Protein AF-A0A8J6NYZ2-F1 (afdb_monomer_lite)

Radius of gyration: 31.63 Å; chains: 1; bounding box: 78×81×51 Å

Secondary structure (DSSP, 8-state):
------------------------HHHHHHHHHHHHHT-TTSSSSSS-TTTS--HHHHHHHHHHHT--SS-PPPHHHHHHHHHHHHHHHHHHH--------PPPPTT--------GGG--SS-HHHHHHHHHH--

Organism: NCBI:txid2841696

Foldseek 3Di:
DDDDDDDDDDDDDDDDDPDPDDQDPVNVVVVVVVVVVVVVPPPPPPDPCPVQAHPLLNVLVVVVVPDDPPDDDDPVRVVVVQVSVQVNCCRPPVDRDHDDPDDDDPPDDDDDDDDPVPDPPPCVVVVVVCVVPPD

Sequence (135 aa):
MDSRQNDDCLKKKESNQLQEKQCGRREFLSRALKAAALGSAAMVSGCGTGLLGSSEESALKWQEYFKKNYRLMTQEEKDEAVARLERLAKLRKGVDIQMSSTEPVEDVLFGYAFNLTRCEGFMECVAACVKENNL

Structure (mmCIF, N/CA/C/O backbone):
data_AF-A0A8J6NYZ2-F1
#
_entry.id   AF-A0A8J6NYZ2-F1
#
loop_
_atom_site.group_PDB
_atom_site.id
_atom_site.type_symbol
_atom_site.label_atom_id
_atom_site.label_alt_id
_atom_site.label_comp_id
_atom_site.label_asym_id
_atom_site.label_entity_id
_atom_site.label_seq_id
_atom_site.pdbx_PDB_ins_code
_atom_site.Cartn_x
_atom_site.Cartn_y
_atom_site.Cartn_z
_atom_site.occupancy
_atom_site.B_iso_or_equiv
_atom_site.auth_seq_id
_atom_site.auth_comp_id
_atom_site.auth_asym_id
_atom_site.auth_atom_id
_atom_site.pdbx_PDB_model_num
ATOM 1 N N . MET A 1 1 ? -58.633 67.657 -8.405 1.00 38.47 1 MET A N 1
ATOM 2 C CA . MET A 1 1 ? -59.489 67.532 -7.209 1.00 38.47 1 MET A CA 1
ATOM 3 C C . MET A 1 1 ? -58.672 66.731 -6.211 1.00 38.47 1 MET A C 1
ATOM 5 O O . MET A 1 1 ? -58.635 65.517 -6.309 1.00 38.47 1 MET A O 1
ATOM 9 N N . ASP A 1 2 ? -57.684 67.349 -5.570 1.00 27.31 2 ASP A N 1
ATOM 10 C CA . ASP A 1 2 ? -57.829 68.240 -4.403 1.00 27.31 2 ASP A CA 1
ATOM 11 C C . ASP A 1 2 ? -58.521 67.481 -3.255 1.00 27.31 2 ASP A C 1
ATOM 13 O O . ASP A 1 2 ? -59.719 67.223 -3.319 1.00 27.31 2 ASP A O 1
ATOM 17 N N . SER A 1 3 ? -57.733 66.768 -2.448 1.00 30.03 3 SER A N 1
ATOM 18 C CA . SER A 1 3 ? -57.156 67.215 -1.164 1.00 30.03 3 SER A CA 1
ATOM 19 C C . SER A 1 3 ? -58.152 67.147 -0.015 1.00 30.03 3 SER A C 1
ATOM 21 O O . SER A 1 3 ? -59.214 67.757 -0.071 1.00 30.03 3 SER A O 1
ATOM 23 N N . ARG A 1 4 ? -57.755 66.416 1.031 1.00 34.84 4 ARG A N 1
ATOM 24 C CA . ARG A 1 4 ? -57.983 66.633 2.474 1.00 34.84 4 ARG A CA 1
ATOM 25 C C . ARG A 1 4 ? -57.564 65.335 3.177 1.00 34.84 4 ARG A C 1
ATOM 27 O O . ARG A 1 4 ? -58.071 64.288 2.803 1.00 34.84 4 ARG A O 1
ATOM 34 N N . GLN A 1 5 ? -56.687 65.263 4.170 1.00 38.88 5 GLN A N 1
ATOM 35 C CA . GLN A 1 5 ? -55.819 66.172 4.934 1.00 38.88 5 GLN A CA 1
ATOM 36 C C . GLN A 1 5 ? -54.831 65.193 5.618 1.00 38.88 5 GLN A C 1
ATOM 38 O O . GLN A 1 5 ? -55.261 64.151 6.102 1.00 38.88 5 GLN A O 1
ATOM 43 N N . ASN A 1 6 ? -53.526 65.302 5.370 1.00 30.03 6 ASN A N 1
ATOM 44 C CA . ASN A 1 6 ? -52.543 65.974 6.230 1.00 30.03 6 ASN A CA 1
ATOM 45 C C . ASN A 1 6 ? -52.561 65.486 7.682 1.00 30.03 6 ASN A C 1
ATOM 47 O O . ASN A 1 6 ? -53.473 65.831 8.419 1.00 30.03 6 ASN A O 1
ATOM 51 N N . ASP A 1 7 ? -51.490 64.801 8.083 1.00 33.06 7 ASP A N 1
ATOM 52 C CA . ASP A 1 7 ? -50.854 65.113 9.356 1.00 33.06 7 ASP A CA 1
ATOM 53 C C . ASP A 1 7 ? -49.336 65.049 9.210 1.00 33.06 7 ASP A C 1
ATOM 55 O O . ASP A 1 7 ? -48.759 64.226 8.493 1.00 33.06 7 ASP A O 1
ATOM 59 N N . ASP A 1 8 ? -48.740 66.044 9.842 1.00 33.19 8 ASP A N 1
ATOM 60 C CA . ASP A 1 8 ? -47.453 66.620 9.549 1.00 33.19 8 ASP A CA 1
ATOM 61 C C . ASP A 1 8 ? -46.250 65.757 9.930 1.00 33.19 8 ASP A C 1
ATOM 63 O O . ASP A 1 8 ? -46.188 65.028 10.921 1.00 33.19 8 ASP A O 1
ATOM 67 N N . CYS A 1 9 ? -45.220 65.955 9.115 1.00 29.47 9 CYS A N 1
ATOM 68 C CA . CYS A 1 9 ? -43.828 65.690 9.410 1.00 29.47 9 CYS A CA 1
ATOM 69 C C . CYS A 1 9 ? -43.439 66.253 10.791 1.00 29.47 9 CYS A C 1
ATOM 71 O O . CYS A 1 9 ? -43.668 67.429 11.060 1.00 29.47 9 CYS A O 1
ATOM 73 N N . LEU A 1 10 ? -42.783 65.434 11.626 1.00 32.59 10 LEU A N 1
ATOM 74 C CA . LEU A 1 10 ? -41.467 65.698 12.242 1.00 32.59 10 LEU A CA 1
ATOM 75 C C . LEU A 1 10 ? -41.270 64.857 13.518 1.00 32.59 10 LEU A C 1
ATOM 77 O O . LEU A 1 10 ? -41.763 65.217 14.584 1.00 32.59 10 LEU A O 1
ATOM 81 N N . LYS A 1 11 ? -40.433 63.808 13.435 1.00 28.38 11 LYS A N 1
ATOM 82 C CA . LYS A 1 11 ? -39.289 63.560 14.350 1.00 28.38 11 LYS A CA 1
ATOM 83 C C . LYS A 1 11 ? -38.547 62.249 14.017 1.00 28.38 11 LYS A C 1
ATOM 85 O O . LYS A 1 11 ? -38.850 61.185 14.526 1.00 28.38 11 LYS A O 1
ATOM 90 N N . LYS A 1 12 ? -37.537 62.395 13.153 1.00 26.92 12 LYS A N 1
ATOM 91 C CA . LYS A 1 12 ? -36.102 62.168 13.427 1.00 26.92 12 LYS A CA 1
ATOM 92 C C . LYS A 1 12 ? -35.619 60.794 13.973 1.00 26.92 12 LYS A C 1
ATOM 94 O O . LYS A 1 12 ? -35.847 60.490 15.135 1.00 26.92 12 LYS A O 1
ATOM 99 N N . LYS A 1 13 ? -34.709 60.192 13.170 1.00 27.89 13 LYS A N 1
ATOM 100 C CA . LYS A 1 13 ? -33.560 59.291 13.492 1.00 27.89 13 LYS A CA 1
ATOM 101 C C . LYS A 1 13 ? -33.905 57.845 13.903 1.00 27.89 13 LYS A C 1
ATOM 103 O O . LYS A 1 13 ? -34.849 57.629 14.632 1.00 27.89 13 LYS A O 1
ATOM 108 N N . GLU A 1 14 ? -33.180 56.790 13.534 1.00 32.22 14 GLU A N 1
ATOM 109 C CA . GLU A 1 14 ? -31.915 56.610 12.814 1.00 32.22 14 GLU A CA 1
ATOM 110 C C . GLU A 1 14 ? -31.820 55.126 12.393 1.00 32.22 14 GLU A C 1
ATOM 112 O O . GLU A 1 14 ? -32.161 54.233 13.160 1.00 32.22 14 GLU A O 1
ATOM 117 N N . SER A 1 15 ? -31.371 54.905 11.156 1.00 36.25 15 SER A N 1
ATOM 118 C CA . SER A 1 15 ? -30.540 53.797 10.652 1.00 36.25 15 SER A CA 1
ATOM 119 C C . SER A 1 15 ? -30.352 52.513 11.482 1.00 36.25 15 SER A C 1
ATOM 121 O O . SER A 1 15 ? -29.746 52.546 12.550 1.00 36.25 15 SER A O 1
ATOM 123 N N . ASN A 1 16 ? -30.559 51.356 10.840 1.00 33.84 16 ASN A N 1
ATOM 124 C CA . ASN A 1 16 ? -29.466 50.381 10.787 1.00 33.84 16 ASN A CA 1
ATOM 125 C C . ASN A 1 16 ? -29.515 49.506 9.530 1.00 33.84 16 ASN A C 1
ATOM 127 O O . ASN A 1 16 ? -30.456 48.754 9.293 1.00 33.84 16 ASN A O 1
ATOM 131 N N . GLN A 1 17 ? -28.469 49.657 8.722 1.00 37.22 17 GLN A N 1
ATOM 132 C CA . GLN A 1 17 ? -28.178 48.836 7.560 1.00 37.22 17 GLN A CA 1
ATOM 133 C C . GLN A 1 17 ? -27.756 47.438 8.027 1.00 37.22 17 GLN A C 1
ATOM 135 O O . GLN A 1 17 ? -26.953 47.305 8.951 1.00 37.22 17 GLN A O 1
ATOM 140 N N . LEU A 1 18 ? -28.261 46.394 7.373 1.00 39.41 18 LEU A N 1
ATOM 141 C CA . LEU A 1 18 ? -27.762 45.032 7.545 1.00 39.41 18 LEU A CA 1
ATOM 142 C C . LEU A 1 18 ? -26.363 44.941 6.915 1.00 39.41 18 LEU A C 1
ATOM 144 O O . LEU A 1 18 ? -26.209 44.705 5.722 1.00 39.41 18 LEU A O 1
ATOM 148 N N . GLN A 1 19 ? -25.338 45.187 7.732 1.00 42.34 19 GLN A N 1
ATOM 149 C CA . GLN A 1 19 ? -23.939 44.917 7.409 1.00 42.34 19 GLN A CA 1
ATOM 150 C C . GLN A 1 19 ? -23.722 43.400 7.310 1.00 42.34 19 GLN A C 1
ATOM 152 O O . GLN A 1 19 ? -23.627 42.714 8.331 1.00 42.34 19 GLN A O 1
ATOM 157 N N . GLU A 1 20 ? -23.574 42.875 6.094 1.00 48.03 20 GLU A N 1
ATOM 158 C CA . GLU A 1 20 ? -22.924 41.581 5.879 1.00 48.03 20 GLU A CA 1
ATOM 159 C C . GLU A 1 20 ? -21.451 41.688 6.297 1.00 48.03 20 GLU A C 1
ATOM 161 O O . GLU A 1 20 ? -20.596 42.192 5.568 1.00 48.03 20 GLU A O 1
ATOM 166 N N . LYS A 1 21 ? -21.138 41.247 7.518 1.00 50.91 21 LYS A N 1
ATOM 167 C CA . LYS A 1 21 ? -19.751 41.105 7.969 1.00 50.91 21 LYS A CA 1
ATOM 168 C C . LYS A 1 21 ? -19.186 39.781 7.462 1.00 50.91 21 LYS A C 1
ATOM 170 O O . LYS A 1 21 ? -19.730 38.718 7.756 1.00 50.91 21 LYS A O 1
ATOM 175 N N . GLN A 1 22 ? -18.059 39.849 6.754 1.00 55.16 22 GLN A N 1
ATOM 176 C CA . GLN A 1 22 ? -17.266 38.676 6.389 1.00 55.16 22 GLN A CA 1
ATOM 177 C C . GLN A 1 22 ? -16.839 37.927 7.659 1.00 55.16 22 GLN A C 1
ATOM 179 O O . GLN A 1 22 ? -16.058 38.432 8.462 1.00 55.16 22 GLN A O 1
ATOM 184 N N . CYS A 1 23 ? -17.368 36.720 7.856 1.00 58.25 23 CYS A N 1
ATOM 185 C CA . CYS A 1 23 ? -17.016 35.877 8.991 1.00 58.25 23 CYS A CA 1
ATOM 186 C C . CYS A 1 23 ? -15.705 35.136 8.698 1.00 58.25 23 CYS A C 1
ATOM 188 O O . CYS A 1 23 ? -15.638 34.284 7.811 1.00 58.25 23 CYS A O 1
ATOM 190 N N . GLY A 1 24 ? -14.647 35.445 9.449 1.00 65.31 24 GLY A N 1
ATOM 191 C CA . GLY A 1 24 ? -13.383 34.714 9.360 1.00 65.31 24 GLY A CA 1
ATOM 192 C C . GLY A 1 24 ? -13.495 33.300 9.944 1.00 65.31 24 GLY A C 1
ATOM 193 O O . GLY A 1 24 ? -14.227 33.073 10.906 1.00 65.31 24 GLY A O 1
ATOM 194 N N . ARG A 1 25 ? -12.705 32.342 9.430 1.00 71.94 25 ARG A N 1
ATOM 195 C CA . ARG A 1 25 ? -12.670 30.933 9.902 1.00 71.94 25 ARG A CA 1
ATOM 196 C C . ARG A 1 25 ? -12.588 30.794 11.426 1.00 71.94 25 ARG A C 1
ATOM 198 O O . ARG A 1 25 ? -13.240 29.938 12.010 1.00 71.94 25 ARG A O 1
ATOM 205 N N . ARG A 1 26 ? -11.802 31.651 12.078 1.00 73.50 26 ARG A N 1
ATOM 206 C CA . ARG A 1 26 ? -11.618 31.651 13.537 1.00 73.50 26 ARG A CA 1
ATOM 207 C C . ARG A 1 26 ? -12.883 32.068 14.285 1.00 73.50 26 ARG A C 1
ATOM 209 O O . ARG A 1 26 ? -13.182 31.522 15.342 1.00 73.50 26 ARG A O 1
ATOM 216 N N . GLU A 1 27 ? -13.627 33.014 13.727 1.00 75.06 27 GLU A N 1
ATOM 217 C CA . GLU A 1 27 ? -14.875 33.514 14.294 1.00 75.06 27 GLU A CA 1
ATOM 218 C C . GLU A 1 27 ? -16.016 32.526 14.045 1.00 75.06 27 GLU A C 1
ATOM 220 O O . GLU A 1 27 ? -16.810 32.281 14.947 1.00 75.06 27 GLU A O 1
ATOM 225 N N . PHE A 1 28 ? -16.022 31.858 12.886 1.00 78.94 28 PHE A N 1
ATOM 226 C CA . PHE A 1 28 ? -16.913 30.732 12.610 1.00 78.94 28 PHE A CA 1
ATOM 227 C C . PHE A 1 28 ? -16.700 29.586 13.607 1.00 78.94 28 PHE A C 1
ATOM 229 O O . PHE A 1 28 ? -17.651 29.170 14.260 1.00 78.94 28 PHE A O 1
ATOM 236 N N . LEU A 1 29 ? -15.455 29.130 13.802 1.00 80.56 29 LEU A N 1
ATOM 237 C CA . LEU A 1 29 ? -15.134 28.076 14.775 1.00 80.56 29 LEU A CA 1
ATOM 238 C C . LEU A 1 29 ? -15.460 28.504 16.211 1.00 80.56 29 LEU A C 1
ATOM 240 O O . LEU A 1 29 ? -16.008 27.720 16.979 1.00 80.56 29 LEU A O 1
ATOM 244 N N . SER A 1 30 ? -15.194 29.765 16.562 1.00 72.75 30 SER A N 1
ATOM 245 C CA . SER A 1 30 ? -15.538 30.307 17.882 1.00 72.75 30 SER A CA 1
ATOM 246 C C . SER A 1 30 ? -17.051 30.380 18.102 1.00 72.75 30 SER A C 1
ATOM 248 O O . SER A 1 30 ? -17.521 30.142 19.211 1.00 72.75 30 SER A O 1
ATOM 250 N N . ARG A 1 31 ? -17.834 30.696 17.064 1.00 69.94 31 ARG A N 1
ATOM 251 C CA . ARG A 1 31 ? -19.304 30.708 17.122 1.00 69.94 31 ARG A CA 1
ATOM 252 C C . ARG A 1 31 ? -19.881 29.293 17.140 1.00 69.94 31 ARG A C 1
ATOM 254 O O . ARG A 1 31 ? -20.794 29.046 17.919 1.00 69.94 31 ARG A O 1
ATOM 261 N N . ALA A 1 32 ? -19.316 28.365 16.370 1.00 69.94 32 ALA A N 1
ATOM 262 C CA . ALA A 1 32 ? -19.697 26.953 16.369 1.00 69.94 32 ALA A CA 1
ATOM 263 C C . ALA A 1 32 ? -19.439 26.295 17.735 1.00 69.94 32 ALA A C 1
ATOM 265 O O . ALA A 1 32 ? -20.311 25.615 18.269 1.00 69.94 32 ALA A O 1
ATOM 266 N N . LEU A 1 33 ? -18.287 26.575 18.355 1.00 65.94 33 LEU A N 1
ATOM 267 C CA . LEU A 1 33 ? -17.950 26.079 19.692 1.00 65.94 33 LEU A CA 1
ATOM 268 C C . LEU A 1 33 ? -18.889 26.642 20.772 1.00 65.94 33 LEU A C 1
ATOM 270 O O . LEU A 1 33 ? -19.321 25.919 21.666 1.00 65.94 33 LEU A O 1
ATOM 274 N N . LYS A 1 34 ? -19.255 27.925 20.665 1.00 61.72 34 LYS A N 1
ATOM 275 C CA . LYS A 1 34 ? -20.223 28.564 21.571 1.00 61.72 34 LYS A CA 1
ATOM 276 C C . LYS A 1 34 ? -21.648 28.034 21.383 1.00 61.72 34 LYS A C 1
ATOM 278 O O . LYS A 1 34 ? -22.370 27.907 22.365 1.00 61.72 34 LYS A O 1
ATOM 283 N N . ALA A 1 35 ? -22.042 27.692 20.156 1.00 60.94 35 ALA A N 1
ATOM 284 C CA . ALA A 1 35 ? -23.330 27.059 19.875 1.00 60.94 35 ALA A CA 1
ATOM 285 C C . ALA A 1 35 ? -23.397 25.620 20.419 1.00 60.94 35 ALA A C 1
ATOM 287 O O . ALA A 1 35 ? -24.426 25.221 20.958 1.00 60.94 35 ALA A O 1
ATOM 288 N N . ALA A 1 36 ? -22.290 24.871 20.367 1.00 60.16 36 ALA A N 1
ATOM 289 C CA . ALA A 1 36 ? -22.203 23.531 20.951 1.00 60.16 36 ALA A CA 1
ATOM 290 C C . ALA A 1 36 ? -22.344 23.539 22.487 1.00 60.16 36 ALA A C 1
ATOM 292 O O . ALA A 1 36 ? -22.965 22.642 23.051 1.00 60.16 36 ALA A O 1
ATOM 293 N N . ALA A 1 37 ? -21.842 24.578 23.165 1.00 56.34 37 ALA A N 1
ATOM 294 C CA . ALA A 1 37 ? -21.937 24.711 24.622 1.00 56.34 37 ALA A CA 1
ATOM 295 C C . ALA A 1 37 ? -23.372 24.952 25.140 1.00 56.34 37 ALA A C 1
ATOM 297 O O . ALA A 1 37 ? -23.666 24.629 26.287 1.00 56.34 37 ALA A O 1
ATOM 298 N N . LEU A 1 38 ? -24.269 25.489 24.302 1.00 54.38 38 LEU A N 1
ATOM 299 C CA . LEU A 1 38 ? -25.688 25.708 24.626 1.00 54.38 38 LEU A CA 1
ATOM 300 C C . LEU A 1 38 ? -26.608 24.598 24.077 1.00 54.38 38 LEU A C 1
ATOM 302 O O . LEU A 1 38 ? -27.816 24.640 24.289 1.00 54.38 38 LEU A O 1
ATOM 306 N N . GLY A 1 39 ? -26.046 23.614 23.366 1.00 51.06 39 GLY A N 1
ATOM 307 C CA . GLY A 1 39 ? -26.768 22.557 22.651 1.00 51.06 39 GLY A CA 1
ATOM 308 C C . GLY A 1 39 ? -26.541 21.146 23.197 1.00 51.06 39 GLY A C 1
ATOM 309 O O . GLY A 1 39 ? -26.799 20.170 22.496 1.00 51.06 39 GLY A O 1
ATOM 310 N N . SER A 1 40 ? -26.075 20.999 24.438 1.00 49.75 40 SER A N 1
ATOM 311 C CA . SER A 1 40 ? -25.763 19.701 25.057 1.00 49.75 40 SER A CA 1
ATOM 312 C C . SER A 1 40 ? -26.985 18.832 25.408 1.00 49.75 40 SER A C 1
ATOM 314 O O . SER A 1 40 ? -26.825 17.796 26.044 1.00 49.75 40 SER A O 1
ATOM 316 N N . ALA A 1 41 ? -28.192 19.191 24.953 1.00 49.62 41 ALA A N 1
ATOM 317 C CA . ALA A 1 41 ? -29.401 18.376 25.110 1.00 49.62 41 ALA A CA 1
ATOM 318 C C . ALA A 1 41 ? -29.902 17.707 23.809 1.00 49.62 41 ALA A C 1
ATOM 320 O O . ALA A 1 41 ? -30.827 16.904 23.873 1.00 49.62 41 ALA A O 1
ATOM 321 N N . ALA A 1 42 ? -29.309 17.980 22.638 1.00 52.34 42 ALA A N 1
ATOM 322 C CA . ALA A 1 42 ? -29.804 17.454 21.352 1.00 52.34 42 ALA A CA 1
ATOM 323 C C . ALA A 1 42 ? -28.738 16.733 20.506 1.00 52.34 42 ALA A C 1
ATOM 325 O O . ALA A 1 42 ? -28.840 16.679 19.284 1.00 52.34 42 ALA A O 1
ATOM 326 N N . MET A 1 43 ? -27.721 16.147 21.139 1.00 52.62 43 MET A N 1
ATOM 327 C CA . MET A 1 43 ? -26.702 15.334 20.458 1.00 52.62 43 MET A CA 1
ATOM 328 C C . MET A 1 43 ? -26.794 13.852 20.837 1.00 52.62 43 MET A C 1
ATOM 330 O O . MET A 1 43 ? -25.796 13.226 21.160 1.00 52.62 43 MET A O 1
ATOM 334 N N . VAL A 1 44 ? -27.998 13.276 20.831 1.00 51.91 44 VAL A N 1
ATOM 335 C CA . VAL A 1 44 ? -28.159 11.806 20.908 1.00 51.91 44 VAL A CA 1
ATOM 336 C C . VAL A 1 44 ? -29.106 11.256 19.829 1.00 51.91 44 VAL A C 1
ATOM 338 O O . VAL A 1 44 ? -29.149 10.054 19.609 1.00 51.91 44 VAL A O 1
ATOM 341 N N . SER A 1 45 ? -29.807 12.095 19.060 1.00 52.75 45 SER A N 1
ATOM 342 C CA . SER A 1 45 ? -30.855 11.631 18.132 1.00 52.75 45 SER A CA 1
ATOM 343 C C . SER A 1 45 ? -30.604 11.929 16.648 1.00 52.75 45 SER A C 1
ATOM 345 O O . SER A 1 45 ? -31.549 11.954 15.865 1.00 52.75 45 SER A O 1
ATOM 347 N N . GLY A 1 46 ? -29.354 12.156 16.229 1.00 47.94 46 GLY A N 1
ATOM 348 C CA . GLY A 1 46 ? -29.095 12.762 14.917 1.00 47.94 46 GLY A CA 1
ATOM 349 C C . GLY A 1 46 ? -27.854 12.303 14.164 1.00 47.94 46 GLY A C 1
ATOM 350 O O . GLY A 1 46 ? -27.260 13.120 13.478 1.00 47.94 46 GLY A O 1
ATOM 351 N N . CYS A 1 47 ? -27.443 11.043 14.279 1.00 45.75 47 CYS A N 1
ATOM 352 C CA . CYS A 1 47 ? -26.705 10.335 13.228 1.00 45.75 47 CYS A CA 1
ATOM 353 C C . CYS A 1 47 ? -26.829 8.851 13.538 1.00 45.75 47 CYS A C 1
ATOM 355 O O . CYS A 1 47 ? -26.268 8.368 14.519 1.00 45.75 47 CYS A O 1
ATOM 357 N N . GLY A 1 48 ? -27.620 8.145 12.732 1.00 44.12 48 GLY A N 1
ATOM 358 C CA . GLY A 1 48 ? -27.719 6.700 12.825 1.00 44.12 48 GLY A CA 1
ATOM 359 C C . GLY A 1 48 ? -26.327 6.077 12.828 1.00 44.12 48 GLY A C 1
ATOM 360 O O . GLY A 1 48 ? -25.403 6.554 12.165 1.00 44.12 48 GLY A O 1
ATOM 361 N N . THR A 1 49 ? -26.221 4.960 13.525 1.00 48.72 49 THR A N 1
ATOM 362 C CA . THR A 1 49 ? -25.112 3.999 13.519 1.00 48.72 49 THR A CA 1
ATOM 363 C C . THR A 1 49 ? -24.741 3.457 12.123 1.00 48.72 49 THR A C 1
ATOM 365 O O . THR A 1 49 ? -24.034 2.463 12.026 1.00 48.72 49 THR A O 1
ATOM 368 N N . GLY A 1 50 ? -25.224 4.083 11.043 1.00 47.88 50 GLY A N 1
ATOM 369 C CA . GLY A 1 50 ? -24.918 3.774 9.651 1.00 47.88 50 GLY A CA 1
ATOM 370 C C . GLY A 1 50 ? -24.221 4.896 8.870 1.00 47.88 50 GLY A C 1
ATOM 371 O O . GLY A 1 50 ? -23.879 4.662 7.716 1.00 47.88 50 GLY A O 1
ATOM 372 N N . LEU A 1 51 ? -23.999 6.098 9.435 1.00 50.47 51 LEU A N 1
ATOM 373 C CA . LEU A 1 51 ? -23.180 7.129 8.758 1.00 50.47 51 LEU A CA 1
ATOM 374 C C . LEU A 1 51 ? -21.678 6.956 9.040 1.00 50.47 51 LEU A C 1
ATOM 376 O O . LEU A 1 51 ? -20.829 7.245 8.199 1.00 50.47 51 LEU A O 1
ATOM 380 N N . LEU A 1 52 ? -21.358 6.442 10.222 1.00 54.09 52 LEU A N 1
ATOM 381 C CA . LEU A 1 52 ? -20.077 5.823 10.527 1.00 54.09 52 LEU A CA 1
ATOM 382 C C . LEU A 1 52 ? -20.318 4.328 10.326 1.00 54.09 52 LEU A C 1
ATOM 384 O O . LEU A 1 52 ? -21.329 3.828 10.811 1.00 54.09 52 LEU A O 1
ATOM 388 N N . GLY A 1 53 ? -19.466 3.632 9.576 1.00 56.53 53 GLY A N 1
ATOM 389 C CA . GLY A 1 53 ? -19.570 2.177 9.421 1.00 56.53 53 GLY A CA 1
ATOM 390 C C . GLY A 1 53 ? -19.568 1.455 10.774 1.00 56.53 53 GLY A C 1
ATOM 391 O O . GLY A 1 53 ? -19.503 2.088 11.831 1.00 56.53 53 GLY A O 1
ATOM 392 N N . SER A 1 54 ? -19.599 0.119 10.770 1.00 69.06 54 SER A N 1
ATOM 393 C CA . SER A 1 54 ? -19.531 -0.649 12.023 1.00 69.06 54 SER A CA 1
ATOM 394 C C . SER A 1 54 ? -18.402 -0.131 12.935 1.00 69.06 54 SER A C 1
ATOM 396 O O . SER A 1 54 ? -17.403 0.426 12.460 1.00 69.06 54 SER A O 1
ATOM 398 N N . SER A 1 55 ? -18.543 -0.290 14.258 1.00 79.75 55 SER A N 1
ATOM 399 C CA . SER A 1 55 ? -17.511 0.176 15.203 1.00 79.75 55 SER A CA 1
ATOM 400 C C . SER A 1 55 ? -16.115 -0.345 14.832 1.00 79.75 55 SER A C 1
ATOM 402 O O . SER A 1 55 ? -15.120 0.343 15.051 1.00 79.75 55 SER A O 1
ATOM 404 N N . GLU A 1 56 ? -16.052 -1.537 14.241 1.00 84.50 56 GLU A N 1
ATOM 405 C CA . GLU A 1 56 ? -14.836 -2.139 13.707 1.00 84.50 56 GLU A CA 1
ATOM 406 C C . GLU A 1 56 ? -14.323 -1.427 12.445 1.00 84.50 56 GLU A C 1
ATOM 408 O O . GLU A 1 56 ? -13.158 -1.036 12.402 1.00 84.50 56 GLU A O 1
ATOM 413 N N . GLU A 1 57 ? -15.170 -1.190 11.434 1.00 83.06 57 GLU A N 1
ATOM 414 C CA . GLU A 1 57 ? -14.760 -0.494 10.202 1.00 83.06 57 GLU A CA 1
ATOM 415 C C . GLU A 1 57 ? -14.186 0.895 10.513 1.00 83.06 57 GLU A C 1
ATOM 417 O O . GLU A 1 57 ? -13.166 1.314 9.955 1.00 83.06 57 GLU A O 1
ATOM 422 N N . SER A 1 58 ? -14.830 1.596 11.444 1.00 83.62 58 SER A N 1
ATOM 423 C CA . SER A 1 58 ? -14.421 2.922 11.896 1.00 83.62 58 SER A CA 1
ATOM 424 C C . SER A 1 58 ? -13.047 2.894 12.574 1.00 83.62 58 SER A C 1
ATOM 426 O O . SER A 1 58 ? -12.209 3.752 12.293 1.00 83.62 58 SER A O 1
ATOM 428 N N . ALA A 1 59 ? -12.777 1.890 13.415 1.00 84.06 59 ALA A N 1
ATOM 429 C CA . ALA A 1 59 ? -11.479 1.711 14.062 1.00 84.06 59 ALA A CA 1
ATOM 430 C C . ALA A 1 59 ? -10.364 1.407 13.046 1.00 84.06 59 ALA A C 1
ATOM 432 O O . ALA A 1 59 ? -9.294 2.017 13.096 1.00 84.06 59 ALA A O 1
ATOM 433 N N . LEU A 1 60 ? -10.627 0.527 12.074 1.00 85.00 60 LEU A N 1
ATOM 434 C CA . LEU A 1 60 ? -9.659 0.177 11.028 1.00 85.00 60 LEU A CA 1
ATOM 435 C C . LEU A 1 60 ? -9.348 1.374 10.113 1.00 85.00 60 LEU A C 1
ATOM 437 O O . LEU A 1 60 ? -8.189 1.599 9.760 1.00 85.00 60 LEU A O 1
ATOM 441 N N . LYS A 1 61 ? -10.353 2.194 9.776 1.00 82.44 61 LYS A N 1
ATOM 442 C CA . LYS A 1 61 ? -10.158 3.457 9.040 1.00 82.44 61 LYS A CA 1
ATOM 443 C C . LYS A 1 61 ? -9.314 4.463 9.815 1.00 82.44 61 LYS A C 1
ATOM 445 O O . LYS A 1 61 ? -8.445 5.105 9.228 1.00 82.44 61 LYS A O 1
ATOM 450 N N . TRP A 1 62 ? -9.542 4.589 11.120 1.00 82.94 62 TRP A N 1
ATOM 451 C CA . TRP A 1 62 ? -8.737 5.460 11.975 1.00 82.94 62 TRP A CA 1
ATOM 452 C C . TRP A 1 62 ? -7.261 5.053 11.990 1.00 82.94 62 TRP A C 1
ATOM 454 O O . TRP A 1 62 ? -6.387 5.914 11.892 1.00 82.94 62 TRP A O 1
ATOM 464 N N . GLN A 1 63 ? -6.975 3.750 12.033 1.00 79.88 63 GLN A N 1
ATOM 465 C CA . GLN A 1 63 ? -5.604 3.249 11.925 1.00 79.88 63 GLN A CA 1
ATOM 466 C C . GLN A 1 63 ? -4.965 3.552 10.559 1.00 79.88 63 GLN A C 1
ATOM 468 O O . GLN A 1 63 ? -3.750 3.728 10.479 1.00 79.88 63 GLN A O 1
ATOM 473 N N . GLU A 1 64 ? -5.738 3.585 9.468 1.00 79.38 64 GLU A N 1
ATOM 474 C CA . GLU A 1 64 ? -5.225 3.957 8.138 1.00 79.38 64 GLU A CA 1
ATOM 475 C C . GLU A 1 64 ? -4.880 5.447 8.084 1.00 79.38 64 GLU A C 1
ATOM 477 O O . GLU A 1 64 ? -3.808 5.819 7.615 1.00 79.38 64 GLU A O 1
ATOM 482 N N . TYR A 1 65 ? -5.753 6.298 8.626 1.00 80.00 65 TYR A N 1
ATOM 483 C CA . TYR A 1 65 ? -5.568 7.749 8.615 1.00 80.00 65 TYR A CA 1
ATOM 484 C C . TYR A 1 65 ? -4.295 8.199 9.351 1.00 80.00 65 TYR A C 1
ATOM 486 O O . TYR A 1 65 ? -3.615 9.120 8.908 1.00 80.00 65 TYR A O 1
ATOM 494 N N . PHE A 1 66 ? -3.948 7.532 10.456 1.00 77.44 66 PHE A N 1
ATOM 495 C CA . PHE A 1 66 ? -2.745 7.831 11.241 1.00 77.44 66 PHE A CA 1
ATOM 496 C C . PHE A 1 66 ? -1.492 7.066 10.804 1.00 77.44 66 PHE A C 1
ATOM 498 O O . PHE A 1 66 ? -0.478 7.087 11.512 1.00 77.44 66 PHE A O 1
ATOM 505 N N . LYS A 1 67 ? -1.522 6.391 9.652 1.00 74.44 67 LYS A N 1
ATOM 506 C CA . LYS A 1 67 ? -0.324 5.757 9.105 1.00 74.44 67 LYS A CA 1
ATOM 507 C C . LYS A 1 67 ? 0.781 6.815 8.957 1.00 74.44 67 LYS A C 1
ATOM 509 O O . LYS A 1 67 ? 0.582 7.865 8.352 1.00 74.44 67 LYS A O 1
ATOM 514 N N . LYS A 1 68 ? 1.941 6.555 9.573 1.00 68.00 68 LYS A N 1
ATOM 515 C CA . LYS A 1 68 ? 3.107 7.457 9.537 1.00 68.00 68 LYS A CA 1
ATOM 516 C C . LYS A 1 68 ? 3.630 7.619 8.096 1.00 68.00 68 LYS A C 1
ATOM 518 O O . LYS A 1 68 ? 3.320 6.798 7.235 1.00 68.00 68 LYS A O 1
ATOM 523 N N . ASN A 1 69 ? 4.447 8.657 7.871 1.00 63.50 69 ASN A N 1
ATOM 524 C CA . ASN A 1 69 ? 5.177 8.925 6.617 1.00 63.50 69 ASN A CA 1
ATOM 525 C C . ASN A 1 69 ? 5.833 7.664 6.025 1.00 63.50 69 ASN A C 1
ATOM 527 O O . ASN A 1 69 ? 6.102 6.722 6.770 1.00 63.50 69 ASN A O 1
ATOM 531 N N . TYR A 1 70 ? 6.145 7.693 4.719 1.00 68.88 70 TYR A N 1
ATOM 532 C CA . TYR A 1 70 ? 6.855 6.632 3.992 1.00 68.88 70 TYR A CA 1
ATOM 533 C C . TYR A 1 70 ? 8.117 6.186 4.746 1.00 68.88 70 TYR A C 1
ATOM 535 O O . TYR A 1 70 ? 9.184 6.783 4.629 1.00 68.88 70 TYR A O 1
ATOM 543 N N . ARG A 1 71 ? 7.964 5.139 5.552 1.00 85.00 71 ARG A N 1
ATOM 544 C CA . ARG A 1 71 ? 9.018 4.455 6.291 1.00 85.00 71 ARG A CA 1
ATOM 545 C C . ARG A 1 71 ? 8.953 2.984 5.932 1.00 85.00 71 ARG A C 1
ATOM 547 O O . ARG A 1 71 ? 7.879 2.478 5.597 1.00 85.00 71 ARG A O 1
ATOM 554 N N . LEU A 1 72 ? 10.087 2.308 6.042 1.00 85.25 72 LEU A N 1
ATOM 555 C CA . LEU A 1 72 ? 10.112 0.862 5.907 1.00 85.25 72 LEU A CA 1
ATOM 556 C C . LEU A 1 72 ? 9.291 0.239 7.046 1.00 85.25 72 LEU A C 1
ATOM 558 O O . LEU A 1 72 ? 9.435 0.634 8.206 1.00 85.25 72 LEU A O 1
ATOM 562 N N . MET A 1 73 ? 8.395 -0.677 6.684 1.00 89.50 73 MET A N 1
ATOM 563 C CA . MET A 1 73 ? 7.592 -1.444 7.635 1.00 89.50 73 MET A CA 1
ATOM 564 C C . MET A 1 73 ? 8.362 -2.694 8.059 1.00 89.50 73 MET A C 1
ATOM 566 O O . MET A 1 73 ? 9.018 -3.316 7.217 1.00 89.50 73 MET A O 1
ATOM 570 N N . THR A 1 74 ? 8.262 -3.070 9.334 1.00 92.75 74 THR A N 1
ATOM 571 C CA . THR A 1 74 ? 8.710 -4.39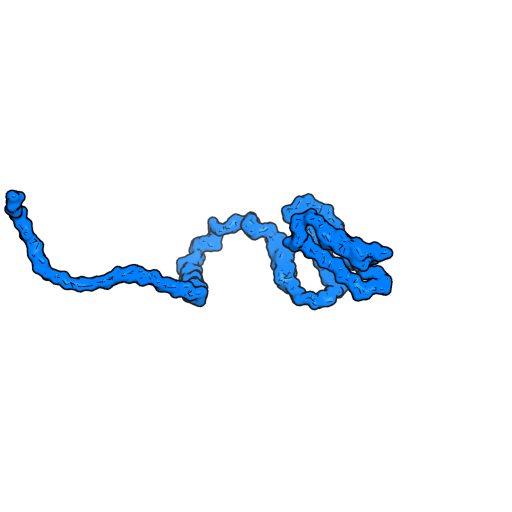7 9.790 1.00 92.75 74 THR A CA 1
ATOM 572 C C . THR A 1 74 ? 7.807 -5.490 9.213 1.00 92.75 74 THR A C 1
ATOM 574 O O . THR A 1 74 ? 6.764 -5.191 8.627 1.00 92.75 74 THR A O 1
ATOM 577 N N . GLN A 1 75 ? 8.197 -6.760 9.343 1.00 92.62 75 GLN A N 1
ATOM 578 C CA . GLN A 1 75 ? 7.370 -7.850 8.826 1.00 92.62 75 GLN A CA 1
ATOM 579 C C . GLN A 1 75 ? 6.019 -7.918 9.551 1.00 92.62 75 GLN A C 1
ATOM 581 O O . GLN A 1 75 ? 4.985 -8.022 8.902 1.00 92.62 75 GLN A O 1
ATOM 586 N N . GLU A 1 76 ? 6.012 -7.708 10.867 1.00 93.62 76 GLU A N 1
ATOM 587 C CA . GLU A 1 76 ? 4.791 -7.664 11.676 1.00 93.62 76 GLU A CA 1
ATOM 588 C C . GLU A 1 76 ? 3.863 -6.530 11.222 1.00 93.62 76 GLU A C 1
ATOM 590 O O . GLU A 1 76 ? 2.660 -6.718 11.059 1.00 93.62 76 GLU A O 1
ATOM 595 N N . GLU A 1 77 ? 4.426 -5.352 10.938 1.00 91.81 77 GLU A N 1
ATOM 596 C CA . GLU A 1 77 ? 3.659 -4.207 10.442 1.00 91.81 77 GLU A CA 1
ATOM 597 C C . GLU A 1 77 ? 3.072 -4.455 9.043 1.00 91.81 77 GLU A C 1
ATOM 599 O O . GLU A 1 77 ? 1.979 -3.965 8.737 1.00 91.81 77 GLU A O 1
ATOM 604 N N . LYS A 1 78 ? 3.775 -5.207 8.182 1.00 92.69 78 LYS A N 1
ATOM 605 C CA . LYS A 1 78 ? 3.243 -5.631 6.877 1.00 92.69 78 LYS A CA 1
ATOM 606 C C . LYS A 1 78 ? 2.071 -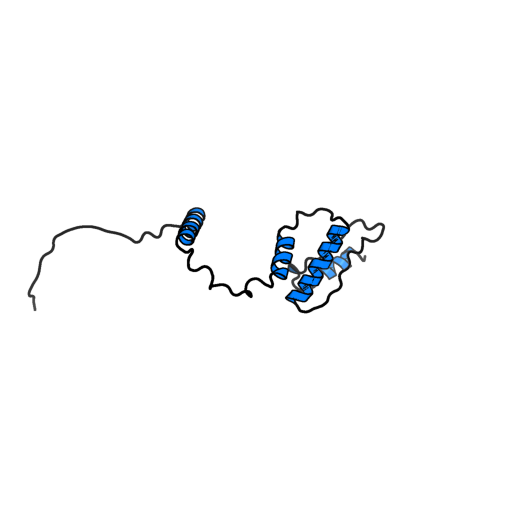6.594 7.065 1.00 92.69 78 LYS A C 1
ATOM 608 O O . LYS A 1 78 ? 1.032 -6.383 6.443 1.00 92.69 78 LYS A O 1
ATOM 613 N N . ASP A 1 79 ? 2.213 -7.591 7.933 1.00 94.31 79 ASP A N 1
ATOM 614 C CA . ASP A 1 79 ? 1.189 -8.612 8.177 1.00 94.31 79 ASP A CA 1
ATOM 615 C C . ASP A 1 79 ? -0.085 -7.997 8.781 1.00 94.31 79 ASP A C 1
ATOM 617 O O . ASP A 1 79 ? -1.202 -8.273 8.333 1.00 94.31 79 ASP A O 1
ATOM 621 N N . GLU A 1 80 ? 0.065 -7.076 9.739 1.00 93.69 80 GLU A N 1
ATOM 622 C CA . GLU A 1 80 ? -1.053 -6.311 10.300 1.00 93.69 80 GLU A CA 1
ATOM 623 C C . GLU A 1 80 ? -1.757 -5.458 9.237 1.00 93.69 80 GLU A C 1
ATOM 625 O O . GLU A 1 80 ? -2.993 -5.403 9.186 1.00 93.69 80 GLU A O 1
ATOM 630 N N . ALA A 1 81 ? -0.988 -4.806 8.358 1.00 92.62 81 ALA A N 1
ATOM 631 C CA . ALA A 1 81 ? -1.545 -4.026 7.261 1.00 92.62 81 ALA A CA 1
ATOM 632 C C . ALA A 1 81 ? -2.318 -4.910 6.273 1.00 92.62 81 ALA A C 1
ATOM 634 O O . ALA A 1 81 ? -3.403 -4.514 5.833 1.00 92.62 81 ALA A O 1
ATOM 635 N N . VAL A 1 82 ? -1.797 -6.101 5.959 1.00 95.38 82 VAL A N 1
ATOM 636 C CA . VAL A 1 82 ? -2.465 -7.090 5.105 1.00 95.38 82 VAL A CA 1
ATOM 637 C C . VAL A 1 82 ? -3.803 -7.497 5.710 1.00 95.38 82 VAL A C 1
ATOM 639 O O . VAL A 1 82 ? -4.848 -7.257 5.099 1.00 95.38 82 VAL A O 1
ATOM 642 N N . ALA A 1 83 ? -3.793 -7.985 6.951 1.00 95.38 83 ALA A N 1
ATOM 643 C CA . ALA A 1 83 ? -4.998 -8.437 7.640 1.00 95.38 83 ALA A CA 1
ATOM 644 C C . ALA A 1 83 ? -6.056 -7.326 7.756 1.00 95.38 83 ALA A C 1
ATOM 646 O O . ALA A 1 83 ? -7.254 -7.561 7.565 1.00 95.38 83 ALA A O 1
ATOM 647 N N . ARG A 1 84 ? -5.632 -6.087 8.036 1.00 94.81 84 ARG A N 1
ATOM 648 C CA . ARG A 1 84 ? -6.528 -4.923 8.076 1.00 94.81 84 ARG A CA 1
ATOM 649 C C . ARG A 1 84 ? -7.202 -4.675 6.728 1.00 94.81 84 ARG A C 1
ATOM 651 O O . ARG A 1 84 ? -8.406 -4.414 6.688 1.00 94.81 84 ARG A O 1
ATOM 658 N N . LEU A 1 85 ? -6.442 -4.710 5.636 1.00 94.69 85 LEU A N 1
ATOM 659 C CA . LEU A 1 85 ? -6.946 -4.402 4.297 1.00 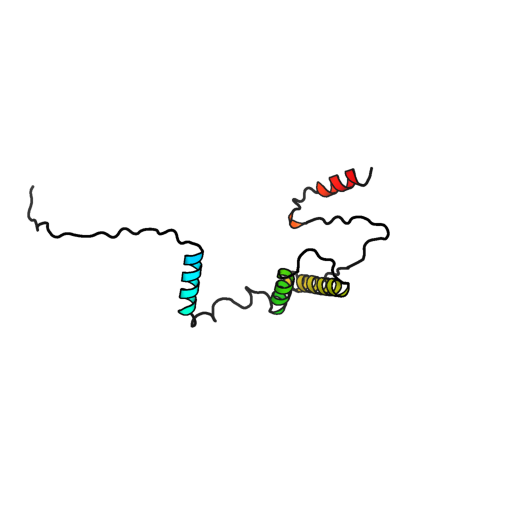94.69 85 LEU A CA 1
ATOM 660 C C . LEU A 1 85 ? -7.907 -5.479 3.780 1.00 94.69 85 LEU A C 1
ATOM 662 O O . LEU A 1 85 ? -8.946 -5.130 3.215 1.00 94.69 85 LEU A O 1
ATOM 666 N N . GLU A 1 86 ? -7.627 -6.754 4.042 1.00 96.00 86 GLU A N 1
ATOM 667 C CA . GLU A 1 86 ? -8.532 -7.865 3.717 1.00 96.00 86 GLU A CA 1
ATOM 668 C C . GLU A 1 86 ? -9.863 -7.750 4.475 1.00 96.00 86 GLU A C 1
ATOM 670 O O . GLU A 1 86 ? -10.936 -7.790 3.866 1.00 96.00 86 GLU A O 1
ATOM 675 N N . ARG A 1 87 ? -9.819 -7.479 5.790 1.00 95.31 87 ARG A N 1
ATOM 676 C CA . ARG A 1 87 ? -11.032 -7.236 6.597 1.00 95.31 87 ARG A CA 1
ATOM 677 C C . ARG A 1 87 ? -11.835 -6.047 6.079 1.00 95.31 87 ARG A C 1
ATOM 679 O O . ARG A 1 87 ? -13.055 -6.132 5.946 1.00 95.31 87 ARG A O 1
ATOM 686 N N . LEU A 1 88 ? -11.167 -4.946 5.730 1.00 93.69 88 LEU A N 1
ATOM 687 C CA . LEU A 1 88 ? -11.818 -3.768 5.150 1.00 93.69 88 LEU A CA 1
ATOM 688 C C . LEU A 1 88 ? -12.449 -4.044 3.779 1.00 93.69 88 LEU A C 1
ATOM 690 O O . LEU A 1 88 ? -13.432 -3.388 3.424 1.00 93.69 88 LEU A O 1
ATOM 694 N N . ALA A 1 89 ? -11.885 -4.950 2.980 1.00 94.62 89 ALA A N 1
ATOM 695 C CA . ALA A 1 89 ? -12.481 -5.364 1.715 1.00 94.62 89 ALA A CA 1
ATOM 696 C C . ALA A 1 89 ? -13.756 -6.183 1.955 1.00 94.62 89 ALA A C 1
ATOM 698 O O . ALA A 1 89 ? -14.793 -5.871 1.361 1.00 94.62 89 ALA A O 1
ATOM 699 N N . LYS A 1 90 ? -13.716 -7.127 2.900 1.00 94.75 90 LYS A N 1
ATOM 700 C CA . LYS A 1 90 ? -14.880 -7.925 3.291 1.00 94.75 90 LYS A CA 1
ATOM 701 C C . LYS A 1 90 ? -16.011 -7.069 3.853 1.00 94.75 90 LYS A C 1
ATOM 703 O O . LYS A 1 90 ? -17.133 -7.161 3.371 1.00 94.75 90 LYS A O 1
ATOM 708 N N . LEU A 1 91 ? -15.716 -6.178 4.801 1.00 94.12 91 LEU A N 1
ATOM 709 C CA . LEU A 1 91 ? -16.723 -5.309 5.422 1.00 94.12 91 LEU A CA 1
ATOM 710 C C . LEU A 1 91 ? -17.377 -4.347 4.419 1.00 94.12 91 LEU A C 1
ATOM 712 O O . LEU A 1 91 ? -18.587 -4.153 4.461 1.00 94.12 91 LEU A O 1
ATOM 716 N N . ARG A 1 92 ? -16.597 -3.746 3.508 1.00 90.00 92 ARG A N 1
ATOM 717 C CA . ARG A 1 92 ? -17.115 -2.707 2.597 1.00 90.00 92 ARG A CA 1
ATOM 718 C C . ARG A 1 92 ? -17.736 -3.247 1.318 1.00 90.00 92 ARG A C 1
ATOM 720 O O . ARG A 1 92 ? -18.623 -2.607 0.763 1.00 90.00 92 ARG A O 1
ATOM 727 N N . LYS A 1 93 ? -17.205 -4.349 0.793 1.00 92.81 93 LYS A N 1
ATOM 728 C CA . LYS A 1 93 ? -17.567 -4.874 -0.530 1.00 92.81 93 LYS A CA 1
ATOM 729 C C . LYS A 1 93 ? -18.141 -6.289 -0.477 1.00 92.81 93 LYS A C 1
ATOM 731 O O . LYS A 1 93 ? -18.570 -6.782 -1.511 1.00 92.81 93 LYS A O 1
ATOM 736 N N . GLY A 1 94 ? -18.138 -6.942 0.688 1.00 94.88 94 GLY A N 1
ATOM 737 C CA . GLY A 1 94 ? -18.600 -8.324 0.832 1.00 94.88 94 GLY A CA 1
ATOM 738 C C . GLY A 1 94 ? -17.718 -9.345 0.110 1.00 94.88 94 GLY A C 1
ATOM 739 O O . GLY A 1 94 ? -18.176 -10.452 -0.148 1.00 94.88 94 GLY A O 1
ATOM 740 N N . VAL A 1 95 ? -16.484 -8.976 -0.252 1.00 95.88 95 VAL A N 1
ATOM 741 C CA . VAL A 1 95 ? -15.555 -9.844 -0.988 1.00 95.88 95 VAL A CA 1
ATOM 742 C C . VAL A 1 95 ? -14.444 -10.338 -0.074 1.00 95.88 95 VAL A C 1
ATOM 744 O O . VAL A 1 95 ? -13.822 -9.552 0.640 1.00 95.88 95 VAL A O 1
ATOM 747 N N . ASP A 1 96 ? -14.180 -11.638 -0.133 1.00 94.81 96 ASP A N 1
ATOM 748 C CA . ASP A 1 96 ? -12.999 -12.248 0.466 1.00 94.81 96 ASP A CA 1
ATOM 749 C C . ASP A 1 96 ? -11.845 -12.156 -0.536 1.00 94.81 96 ASP A C 1
ATOM 751 O O . ASP A 1 96 ? -11.879 -12.762 -1.608 1.00 94.81 96 ASP A O 1
ATOM 755 N N . ILE A 1 97 ? -10.845 -11.344 -0.201 1.00 95.38 97 ILE A N 1
ATOM 756 C CA . ILE A 1 97 ? -9.617 -11.192 -0.986 1.00 95.38 97 ILE A CA 1
ATOM 757 C C . ILE A 1 97 ? -8.457 -11.827 -0.229 1.00 95.38 97 ILE A C 1
ATOM 759 O O . ILE A 1 97 ? -8.476 -11.873 0.997 1.00 95.38 97 ILE A O 1
ATOM 763 N N . GLN A 1 98 ? -7.450 -12.272 -0.974 1.00 94.69 98 GLN A N 1
ATOM 764 C CA . GLN A 1 98 ? -6.157 -12.659 -0.425 1.00 94.69 98 GLN A CA 1
ATOM 765 C C . GLN A 1 98 ? -5.098 -11.687 -0.926 1.00 94.69 98 GLN A C 1
ATOM 767 O O . GLN A 1 98 ? -5.055 -11.373 -2.120 1.00 94.69 98 GLN A O 1
ATOM 772 N N . MET A 1 99 ? -4.252 -11.210 -0.024 1.00 94.56 99 MET A N 1
ATOM 773 C CA . MET A 1 99 ? -3.182 -10.277 -0.326 1.00 94.56 99 MET A CA 1
ATOM 774 C C . MET A 1 99 ? -1.863 -10.784 0.254 1.00 94.56 99 MET A C 1
ATOM 776 O O . MET A 1 99 ? -1.793 -11.229 1.392 1.00 94.56 99 MET A O 1
ATOM 780 N N . SER A 1 100 ? -0.802 -10.711 -0.548 1.00 92.31 100 SER A N 1
ATOM 781 C CA . SER A 1 100 ? 0.539 -11.130 -0.144 1.00 92.31 100 SER A CA 1
ATOM 782 C C . SER A 1 100 ? 1.438 -9.924 0.113 1.00 92.31 100 SER A C 1
ATOM 784 O O . SER A 1 100 ? 1.339 -8.912 -0.583 1.00 92.31 100 SER A O 1
ATOM 786 N N . SER A 1 101 ? 2.360 -10.060 1.066 1.00 92.31 101 SER A N 1
ATOM 787 C CA . SER A 1 101 ? 3.470 -9.131 1.295 1.00 92.31 101 SER A CA 1
ATOM 788 C C . SER A 1 101 ? 4.803 -9.672 0.757 1.00 92.31 101 SER A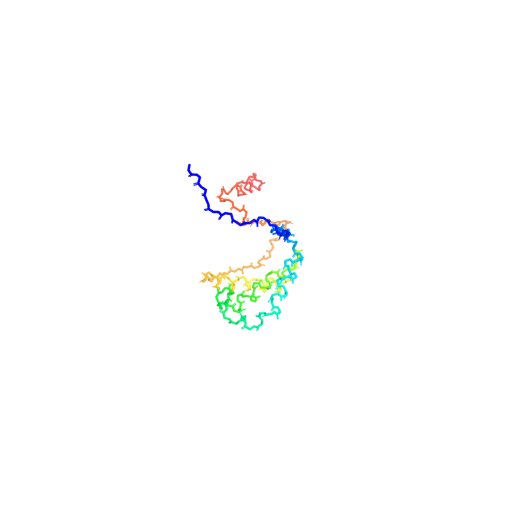 C 1
ATOM 790 O O . SER A 1 101 ? 5.841 -9.439 1.376 1.00 92.31 101 SER A O 1
ATOM 792 N N . THR A 1 102 ? 4.770 -10.443 -0.338 1.00 90.69 102 THR A N 1
ATOM 793 C CA . THR A 1 102 ? 5.957 -11.062 -0.951 1.00 90.69 102 THR A CA 1
ATOM 794 C C . THR A 1 102 ? 7.085 -10.048 -1.115 1.00 90.69 102 THR A C 1
ATOM 796 O O . THR A 1 102 ? 6.867 -8.919 -1.560 1.00 90.69 102 THR A O 1
ATOM 799 N N . GLU A 1 103 ? 8.289 -10.461 -0.735 1.00 88.31 103 GLU A N 1
ATOM 800 C CA . GLU A 1 103 ? 9.475 -9.625 -0.853 1.00 88.31 103 GLU A CA 1
ATOM 801 C C . GLU A 1 103 ? 9.869 -9.404 -2.320 1.00 88.31 103 GLU A C 1
ATOM 803 O O . GLU A 1 103 ? 9.477 -10.181 -3.198 1.00 88.31 103 GLU A O 1
ATOM 808 N N . PRO A 1 104 ? 10.626 -8.334 -2.615 1.00 88.19 104 PRO A N 1
ATOM 809 C CA . PRO A 1 104 ? 11.207 -8.151 -3.936 1.00 88.19 104 PRO A CA 1
ATOM 810 C C . PRO A 1 104 ? 12.036 -9.370 -4.353 1.00 88.19 104 PRO A C 1
ATOM 812 O O . PRO A 1 104 ? 12.643 -10.040 -3.519 1.00 88.19 104 PRO A O 1
ATOM 815 N N . VAL A 1 105 ? 12.082 -9.631 -5.659 1.00 90.12 105 VAL A N 1
ATOM 816 C CA . VAL A 1 105 ? 12.986 -10.639 -6.225 1.00 90.12 105 VAL A CA 1
ATOM 817 C C . VAL A 1 105 ? 14.437 -10.207 -5.981 1.00 90.12 105 VAL A C 1
ATOM 819 O O . VAL A 1 105 ? 14.732 -9.010 -5.942 1.00 90.12 105 VAL A O 1
ATOM 822 N N . GLU A 1 106 ? 15.329 -11.183 -5.810 1.00 92.75 106 GLU A N 1
ATOM 823 C CA . GLU A 1 106 ? 16.769 -10.949 -5.674 1.00 92.75 106 GLU A CA 1
ATOM 824 C C . GLU A 1 106 ? 17.302 -10.089 -6.839 1.00 92.75 106 GLU A C 1
ATOM 826 O O . GLU A 1 106 ? 16.804 -10.167 -7.963 1.00 92.75 106 GLU A O 1
ATOM 831 N N . ASP A 1 107 ? 18.266 -9.215 -6.541 1.00 92.31 107 ASP A N 1
ATOM 832 C CA . ASP A 1 107 ? 18.879 -8.247 -7.466 1.00 92.31 107 ASP A CA 1
ATOM 833 C C . ASP A 1 107 ? 17.953 -7.164 -8.072 1.00 92.31 107 ASP A C 1
ATOM 835 O O . ASP A 1 107 ? 18.386 -6.368 -8.912 1.00 92.31 107 ASP A O 1
ATOM 839 N N . VAL A 1 108 ? 16.697 -7.036 -7.624 1.00 88.06 108 VAL A N 1
ATOM 840 C CA . VAL A 1 108 ? 15.820 -5.925 -8.040 1.00 88.06 108 VAL A CA 1
ATOM 841 C C . VAL A 1 108 ? 16.206 -4.620 -7.337 1.00 88.06 108 VAL A C 1
ATOM 843 O O . VAL A 1 108 ? 16.135 -4.500 -6.116 1.00 88.06 108 VAL A O 1
ATOM 846 N N . LEU A 1 109 ? 16.548 -3.597 -8.128 1.00 84.50 109 LEU A N 1
ATOM 847 C CA . LEU A 1 109 ? 17.007 -2.296 -7.621 1.00 84.50 109 LEU A CA 1
ATOM 848 C C . LEU A 1 109 ? 15.876 -1.292 -7.347 1.00 84.50 109 LEU A C 1
ATOM 850 O O . LEU A 1 109 ? 16.003 -0.444 -6.465 1.00 84.50 109 LEU A O 1
ATOM 854 N N . PHE A 1 110 ? 14.776 -1.361 -8.103 1.00 83.06 110 PHE A N 1
ATOM 855 C CA . PHE A 1 110 ? 13.690 -0.383 -8.030 1.00 83.06 110 PHE A CA 1
ATOM 856 C C . PHE A 1 110 ? 12.325 -1.054 -8.184 1.00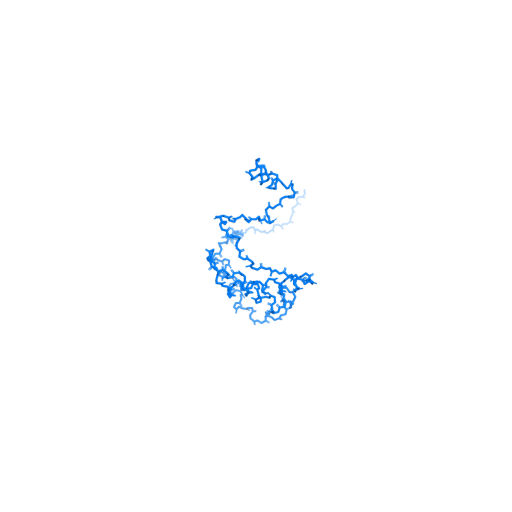 83.06 110 PHE A C 1
ATOM 858 O O . PHE A 1 110 ? 12.142 -1.939 -9.016 1.00 83.06 110 PHE A O 1
ATOM 865 N N . GLY A 1 111 ? 11.353 -0.596 -7.393 1.00 80.38 111 GLY A N 1
ATOM 866 C CA . GLY A 1 111 ? 9.947 -0.965 -7.527 1.00 80.38 111 GLY A CA 1
ATOM 867 C C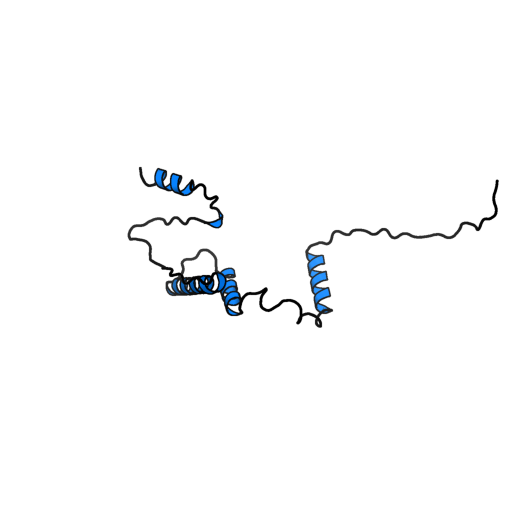 . GLY A 1 111 ? 9.141 0.180 -8.131 1.00 80.38 111 GLY A C 1
ATOM 868 O O . GLY A 1 111 ? 9.276 1.328 -7.706 1.00 80.38 111 GLY A O 1
ATOM 869 N N . TYR A 1 112 ? 8.278 -0.130 -9.096 1.00 78.00 112 TYR A N 1
ATOM 870 C CA . TYR A 1 112 ? 7.305 0.811 -9.645 1.00 78.00 112 TYR A CA 1
ATOM 871 C C . TYR A 1 112 ? 5.913 0.504 -9.089 1.00 78.00 112 TYR A C 1
ATOM 873 O O . TYR A 1 112 ? 5.468 -0.642 -9.111 1.00 78.00 112 TYR A O 1
ATOM 881 N N . ALA A 1 113 ? 5.210 1.528 -8.604 1.00 77.25 113 ALA A N 1
ATOM 882 C CA . ALA A 1 113 ? 3.847 1.399 -8.102 1.00 77.25 113 ALA A CA 1
ATOM 883 C C . ALA A 1 113 ? 2.892 2.257 -8.935 1.00 77.25 113 ALA A C 1
ATOM 885 O O . ALA A 1 113 ? 3.058 3.474 -9.042 1.00 77.25 113 ALA A O 1
ATOM 886 N N . PHE A 1 114 ? 1.861 1.624 -9.495 1.00 75.50 114 PHE A N 1
ATOM 887 C CA . PHE A 1 114 ? 0.843 2.314 -10.276 1.00 75.50 114 PHE A CA 1
ATOM 888 C C . PHE A 1 114 ? -0.302 2.804 -9.383 1.00 75.50 114 PHE A C 1
ATOM 890 O O . PHE A 1 114 ? -0.958 2.022 -8.694 1.00 75.50 114 PHE A O 1
ATOM 897 N N . ASN A 1 115 ? -0.574 4.111 -9.405 1.00 76.12 115 ASN A N 1
ATOM 898 C CA . ASN A 1 115 ? -1.688 4.685 -8.660 1.00 76.12 115 ASN A CA 1
ATOM 899 C C . ASN A 1 115 ? -2.982 4.636 -9.486 1.00 76.12 115 ASN A C 1
ATOM 901 O O . ASN A 1 115 ? -3.230 5.501 -10.326 1.00 76.12 115 ASN A O 1
ATOM 905 N N . LEU A 1 116 ? -3.851 3.673 -9.170 1.00 78.62 116 LEU A N 1
ATOM 906 C CA . LEU A 1 116 ? -5.142 3.499 -9.845 1.00 78.62 116 LEU A CA 1
ATOM 907 C C . LEU A 1 116 ? -6.070 4.718 -9.735 1.00 78.62 116 LEU A C 1
ATOM 909 O O . LEU A 1 116 ? -6.875 4.937 -10.630 1.00 78.62 116 LEU A O 1
ATOM 913 N N . THR A 1 117 ? -5.944 5.552 -8.697 1.00 75.50 117 THR A N 1
ATOM 914 C CA . THR A 1 117 ? -6.769 6.772 -8.565 1.00 75.50 117 THR A CA 1
ATOM 915 C C . THR A 1 117 ? -6.425 7.849 -9.594 1.00 75.50 117 THR A C 1
ATOM 917 O O . THR A 1 117 ? -7.189 8.794 -9.766 1.00 75.50 117 THR A O 1
ATOM 920 N N . ARG A 1 118 ? -5.273 7.724 -10.264 1.00 75.38 118 ARG A N 1
ATOM 921 C CA . ARG A 1 118 ? -4.832 8.606 -11.353 1.00 75.38 118 ARG A CA 1
ATOM 922 C C . ARG A 1 118 ? -4.985 7.963 -12.729 1.00 75.38 118 ARG A C 1
ATOM 924 O O . ARG A 1 118 ? -4.616 8.577 -13.719 1.00 75.38 118 ARG A O 1
ATOM 931 N N . CYS A 1 119 ? -5.494 6.734 -12.795 1.00 81.56 119 CYS A N 1
ATOM 932 C CA . CYS A 1 119 ? -5.697 6.043 -14.057 1.00 81.56 119 CYS A CA 1
ATOM 933 C C . CYS A 1 119 ? -6.951 6.577 -14.756 1.00 81.56 119 CYS A C 1
ATOM 935 O O . CYS A 1 119 ? -8.049 6.462 -14.218 1.00 81.56 119 CYS A O 1
ATOM 937 N N . GLU A 1 120 ? -6.790 7.105 -15.970 1.00 83.81 120 GLU A N 1
ATOM 938 C CA . GLU A 1 120 ? -7.913 7.532 -16.819 1.00 83.81 120 GLU A CA 1
ATOM 939 C C . GLU A 1 120 ? -8.476 6.400 -17.698 1.00 83.81 120 GLU A C 1
ATOM 941 O O . GLU A 1 120 ? -9.498 6.566 -18.354 1.00 83.81 120 GLU A O 1
ATOM 946 N N . GLY A 1 121 ? -7.840 5.222 -17.697 1.00 84.25 121 GLY A N 1
ATOM 947 C CA . GLY A 1 121 ? -8.322 4.029 -18.405 1.00 84.25 121 GLY A CA 1
ATOM 948 C C . GLY A 1 121 ? -7.807 3.855 -19.838 1.00 84.25 121 GLY A C 1
ATOM 949 O O . GLY A 1 121 ? -8.009 2.793 -20.416 1.00 84.25 121 GLY A O 1
ATOM 950 N N . PHE A 1 122 ? -7.069 4.821 -20.390 1.00 87.44 122 PHE A N 1
ATOM 951 C CA . PHE A 1 122 ? -6.469 4.715 -21.732 1.00 87.44 122 PHE A CA 1
ATOM 952 C C . PHE A 1 122 ? -5.226 3.807 -21.800 1.00 87.44 122 PHE A C 1
ATOM 954 O O . PHE A 1 122 ? -4.712 3.543 -22.880 1.00 87.44 122 PHE A O 1
ATOM 961 N N . MET A 1 123 ? -4.738 3.323 -20.649 1.00 84.25 123 MET A N 1
ATOM 962 C CA . MET A 1 123 ? -3.583 2.417 -20.520 1.00 84.25 123 MET A CA 1
ATOM 963 C C . MET A 1 123 ? -2.270 2.932 -21.146 1.00 84.25 123 MET A C 1
ATOM 965 O O . MET A 1 123 ? -1.348 2.149 -21.373 1.00 84.25 123 MET A O 1
ATOM 969 N N . GLU A 1 124 ? -2.125 4.246 -21.346 1.00 84.25 124 GLU A N 1
ATOM 970 C CA . GLU A 1 124 ? -0.880 4.849 -21.852 1.00 84.25 124 GLU A CA 1
ATOM 971 C C . GLU A 1 124 ? 0.327 4.550 -20.952 1.00 84.25 124 GLU A C 1
ATOM 973 O O . GLU A 1 124 ? 1.429 4.331 -21.445 1.00 84.25 124 GLU A O 1
ATOM 978 N N . CYS A 1 125 ? 0.114 4.448 -19.637 1.00 80.06 125 CYS A N 1
ATOM 979 C CA . CYS A 1 125 ? 1.143 4.035 -18.682 1.00 80.06 125 CYS A CA 1
ATOM 980 C C . CYS A 1 125 ? 1.703 2.630 -18.969 1.00 80.06 125 CYS A C 1
ATOM 982 O O . CYS A 1 125 ? 2.893 2.394 -18.774 1.00 80.06 125 CYS A O 1
ATOM 984 N N . VAL A 1 126 ? 0.870 1.702 -19.455 1.00 83.75 126 VAL A N 1
ATOM 985 C CA . VAL A 1 126 ? 1.292 0.343 -19.821 1.00 83.75 126 VAL A CA 1
ATOM 986 C C . VAL A 1 126 ? 2.049 0.375 -21.142 1.00 83.75 126 VAL A C 1
ATOM 988 O O . VAL A 1 126 ? 3.112 -0.232 -21.245 1.00 83.75 126 VAL A O 1
ATOM 991 N N . ALA A 1 127 ? 1.546 1.124 -22.127 1.00 85.12 127 ALA A N 1
ATOM 992 C CA . ALA A 1 127 ? 2.228 1.303 -23.407 1.00 85.12 127 ALA A CA 1
ATOM 993 C C . ALA A 1 127 ? 3.628 1.918 -23.227 1.00 85.12 127 ALA A C 1
ATOM 995 O O . ALA A 1 127 ? 4.592 1.435 -23.821 1.00 85.12 127 ALA A O 1
ATOM 996 N N . ALA A 1 128 ? 3.752 2.932 -22.363 1.00 83.81 128 ALA A N 1
ATOM 997 C CA . ALA A 1 128 ? 5.032 3.529 -21.992 1.00 83.81 128 ALA A CA 1
ATOM 998 C C . ALA A 1 128 ? 5.951 2.512 -21.297 1.00 83.81 128 ALA A C 1
ATOM 1000 O O . ALA A 1 128 ? 7.084 2.331 -21.731 1.00 83.81 128 ALA A O 1
ATOM 1001 N N . CYS A 1 129 ? 5.441 1.781 -20.298 1.00 82.31 129 CYS A N 1
ATOM 1002 C CA . CYS A 1 129 ? 6.207 0.759 -19.581 1.00 82.31 129 CYS A CA 1
ATOM 1003 C C . CYS A 1 129 ? 6.796 -0.303 -20.525 1.00 82.31 129 CYS A C 1
ATOM 1005 O O . CYS A 1 129 ? 7.981 -0.619 -20.422 1.00 82.31 129 CYS A O 1
ATOM 1007 N N . VAL A 1 130 ? 5.997 -0.817 -21.471 1.00 85.75 130 VAL A N 1
ATOM 1008 C CA . VAL A 1 130 ? 6.460 -1.797 -22.468 1.00 85.75 130 VAL A CA 1
ATOM 1009 C C . VAL A 1 130 ? 7.543 -1.197 -23.360 1.00 85.75 130 VAL A C 1
ATOM 1011 O O . VAL A 1 130 ? 8.580 -1.825 -23.541 1.00 85.75 130 VAL A O 1
ATOM 1014 N N . LYS A 1 131 ? 7.329 0.018 -23.879 1.00 88.38 131 LYS A N 1
ATOM 1015 C CA . LYS A 1 131 ? 8.289 0.700 -24.757 1.00 88.38 131 LYS A CA 1
ATOM 1016 C C . LYS A 1 131 ? 9.626 0.989 -24.066 1.00 88.38 131 LYS A C 1
ATOM 1018 O O . LYS A 1 131 ? 10.658 0.969 -24.725 1.00 88.38 131 LYS A O 1
ATOM 1023 N N . GLU A 1 132 ? 9.602 1.300 -22.773 1.00 83.75 132 GLU A N 1
ATOM 1024 C CA . GLU A 1 132 ? 10.800 1.653 -22.004 1.00 83.75 132 GLU A CA 1
ATOM 1025 C C . GLU A 1 132 ? 11.588 0.431 -21.519 1.00 83.75 132 GLU A C 1
ATOM 1027 O O . GLU A 1 132 ? 12.815 0.477 -21.510 1.00 83.75 132 GLU A O 1
ATOM 1032 N N . ASN A 1 133 ? 10.909 -0.650 -21.118 1.00 76.81 133 ASN A N 1
ATOM 1033 C CA . ASN A 1 133 ? 11.559 -1.792 -20.459 1.00 76.81 133 ASN A CA 1
ATOM 1034 C C . ASN A 1 133 ? 11.786 -3.009 -21.366 1.00 76.81 133 ASN A C 1
ATOM 1036 O O . ASN A 1 133 ? 12.605 -3.857 -21.024 1.00 76.81 133 ASN A O 1
ATOM 1040 N N . ASN A 1 134 ? 11.086 -3.116 -22.499 1.00 71.19 134 ASN A N 1
ATOM 1041 C CA . ASN A 1 134 ? 11.229 -4.228 -23.443 1.00 71.19 134 ASN A CA 1
ATOM 1042 C C . ASN A 1 134 ? 11.690 -3.704 -24.813 1.00 71.19 134 ASN A C 1
ATOM 1044 O O . ASN A 1 134 ? 10.894 -3.649 -25.753 1.00 71.19 134 ASN A O 1
ATOM 1048 N N . LEU A 1 135 ? 12.959 -3.281 -24.888 1.00 58.69 135 LEU A N 1
ATOM 1049 C CA . LEU A 1 135 ? 13.636 -2.918 -26.142 1.00 58.69 135 LEU A CA 1
ATOM 1050 C C . LEU A 1 135 ? 13.885 -4.140 -27.035 1.00 58.69 135 LEU A C 1
ATOM 1052 O O . LEU A 1 135 ? 14.320 -5.183 -26.496 1.00 58.69 135 LEU A O 1
#

pLDDT: mean 71.36, std 20.96, range [26.92, 96.0]